Protein AF-A0A7J9WZ22-F1 (afdb_monomer)

pLDDT: mean 75.35, std 13.9, range [44.81, 96.38]

Secondary structure (DSSP, 8-state):
--HHHHHHHHHHHHHHHHTT---GGGGT-HHHHHHHHHHHS-HHHHHHHHHHHHHHHHHHHHHHHHHHHHHHTT----S----------------

Foldseek 3Di:
DPPVVVVVVVVVVVVVVPVPPPPPCLVVDPVSVVVVVVVPDDPVVVVVVVVVVVVVVVVVVVVVVVVVVVVVVPDDDDDDDDDPDDDPPDDDDDD

Mean predicted aligned error: 16.5 Å

Radius of gyration: 23.01 Å; Cα contacts (8 Å, |Δi|>4): 7; chains: 1; bounding box: 46×38×54 Å

Structure (mmCIF, N/CA/C/O backbone):
data_AF-A0A7J9WZ22-F1
#
_entry.id   AF-A0A7J9WZ22-F1
#
loop_
_atom_site.group_PDB
_atom_site.id
_atom_site.type_symbol
_atom_site.label_atom_id
_atom_site.label_alt_id
_atom_site.label_comp_id
_atom_site.label_asym_id
_atom_site.label_entity_id
_atom_site.label_seq_id
_atom_site.pdbx_PDB_ins_code
_atom_site.Cartn_x
_atom_site.Cartn_y
_atom_site.Cartn_z
_atom_site.occupancy
_atom_site.B_iso_or_equiv
_atom_site.auth_seq_id
_atom_site.auth_comp_id
_atom_site.auth_asym_id
_atom_site.auth_atom_id
_atom_site.pdbx_PDB_model_num
ATOM 1 N N . MET A 1 1 ? -3.185 30.464 18.126 1.00 56.59 1 MET A N 1
ATOM 2 C CA . MET A 1 1 ? -3.681 29.080 17.964 1.00 56.59 1 MET A CA 1
ATOM 3 C C . MET A 1 1 ? -4.888 29.155 17.060 1.00 56.59 1 MET A C 1
ATOM 5 O O . MET A 1 1 ? -5.771 29.909 17.436 1.00 56.59 1 MET A O 1
ATOM 9 N N . THR A 1 2 ? -4.861 28.553 15.863 1.00 58.22 2 THR A N 1
ATOM 10 C CA . THR A 1 2 ? -6.047 27.958 15.184 1.00 58.22 2 THR A CA 1
ATOM 11 C C . THR A 1 2 ? -5.833 27.651 13.698 1.00 58.22 2 THR A C 1
ATOM 13 O O . THR A 1 2 ? -6.537 26.800 13.187 1.00 58.22 2 THR A O 1
ATOM 16 N N . THR A 1 3 ? -4.837 28.198 12.986 1.00 73.19 3 THR A N 1
ATOM 17 C CA . THR A 1 3 ? -4.650 27.862 11.548 1.00 73.19 3 THR A CA 1
ATOM 18 C C . THR A 1 3 ? -4.278 26.394 11.305 1.00 73.19 3 THR A C 1
ATOM 20 O O . THR A 1 3 ? -4.705 25.796 10.321 1.00 73.19 3 THR A O 1
ATOM 23 N N . SER A 1 4 ? -3.505 25.787 12.213 1.00 77.94 4 SER A N 1
ATOM 24 C CA . SER A 1 4 ? -3.178 24.354 12.174 1.00 77.94 4 SER A CA 1
ATOM 25 C C . SER A 1 4 ? -4.388 23.478 12.507 1.00 77.94 4 SER A C 1
ATOM 27 O O . SER A 1 4 ? -4.587 22.446 11.876 1.00 77.94 4 SER A O 1
ATOM 29 N N . GLU A 1 5 ? -5.204 23.899 13.474 1.00 81.00 5 GLU A N 1
ATOM 30 C CA . GLU A 1 5 ? -6.422 23.190 13.885 1.00 81.00 5 GLU A CA 1
ATOM 31 C C . GLU A 1 5 ? -7.511 23.289 12.811 1.00 81.00 5 GLU A C 1
ATOM 33 O O . GLU A 1 5 ? -8.120 22.285 12.461 1.00 81.00 5 GL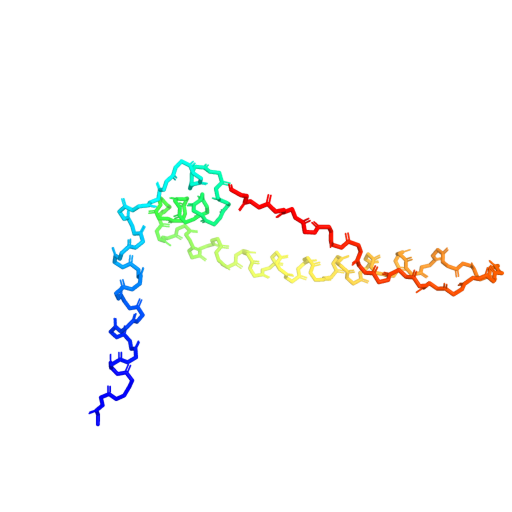U A O 1
ATOM 38 N N . GLU A 1 6 ? -7.687 24.458 12.197 1.00 80.19 6 GLU A N 1
ATOM 39 C CA . GLU A 1 6 ? -8.633 24.681 11.101 1.00 80.19 6 GLU A CA 1
ATOM 40 C C . GLU A 1 6 ? -8.225 23.907 9.836 1.00 80.19 6 GLU A C 1
ATOM 42 O O . GLU A 1 6 ? -9.067 23.345 9.132 1.00 80.19 6 GLU A O 1
ATOM 47 N N . ARG A 1 7 ? -6.915 23.802 9.567 1.00 76.81 7 ARG A N 1
ATOM 48 C CA . ARG A 1 7 ? -6.393 22.954 8.487 1.00 76.81 7 ARG A CA 1
ATOM 49 C C . ARG A 1 7 ? -6.610 21.468 8.781 1.00 76.81 7 ARG A C 1
ATOM 51 O O . ARG A 1 7 ? -6.995 20.735 7.873 1.00 76.81 7 ARG A O 1
ATOM 58 N N . ALA A 1 8 ? -6.385 21.027 10.018 1.00 78.56 8 ALA A N 1
ATOM 59 C CA . ALA A 1 8 ? -6.614 19.643 10.436 1.00 78.56 8 ALA A CA 1
ATOM 60 C C . ALA A 1 8 ? -8.105 19.257 10.390 1.00 78.56 8 ALA A C 1
ATOM 62 O O . ALA A 1 8 ? -8.431 18.163 9.926 1.00 78.56 8 ALA A O 1
ATOM 63 N N . ALA A 1 9 ? -9.004 20.166 10.779 1.00 79.94 9 ALA A N 1
ATOM 64 C CA . ALA A 1 9 ? -10.454 19.994 10.672 1.00 79.94 9 ALA A CA 1
ATOM 65 C C . ALA A 1 9 ? -10.893 19.801 9.209 1.00 79.94 9 ALA A C 1
ATOM 67 O O . ALA A 1 9 ? -11.581 18.842 8.871 1.00 79.94 9 ALA A O 1
ATOM 68 N N . ARG A 1 10 ? -10.382 20.639 8.296 1.00 77.19 10 ARG A N 1
ATOM 69 C CA . ARG A 1 10 ? -10.702 20.538 6.862 1.00 77.19 10 ARG A CA 1
ATOM 70 C C . ARG A 1 10 ? -10.218 19.227 6.226 1.00 77.19 10 ARG A C 1
ATOM 72 O O . ARG A 1 10 ? -10.864 18.726 5.312 1.00 77.19 10 ARG A O 1
ATOM 79 N N . TYR A 1 11 ? -9.093 18.672 6.692 1.00 73.38 11 TYR A N 1
ATOM 80 C CA . TYR A 1 11 ? -8.619 17.354 6.251 1.00 73.38 11 TYR A CA 1
ATOM 81 C C . TYR A 1 11 ? -9.459 16.208 6.821 1.00 73.38 11 TYR A C 1
ATOM 83 O O . TYR A 1 11 ? -9.755 15.270 6.088 1.00 73.38 11 TYR A O 1
ATOM 91 N N . SER A 1 12 ? -9.855 16.272 8.095 1.00 70.44 12 SER A N 1
ATOM 92 C CA . SER A 1 12 ? -10.670 15.221 8.727 1.00 70.44 12 SER A CA 1
ATOM 93 C C . SER A 1 12 ? -12.056 15.108 8.087 1.00 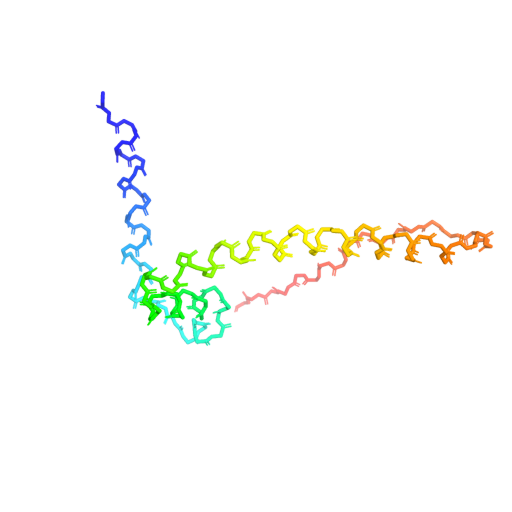70.44 12 SER A C 1
ATOM 95 O O . SER A 1 12 ? -12.495 13.994 7.808 1.00 70.44 12 SER A O 1
ATOM 97 N N . ASP A 1 13 ? -12.666 16.230 7.692 1.00 70.69 13 ASP A N 1
ATOM 98 C CA . ASP A 1 13 ? -13.931 16.241 6.940 1.00 70.69 13 ASP A CA 1
ATOM 99 C C . ASP A 1 13 ? -13.860 15.525 5.576 1.00 70.69 13 ASP A C 1
ATOM 101 O O . ASP A 1 13 ? -14.876 15.017 5.095 1.00 70.69 13 ASP A O 1
ATOM 105 N N . LEU A 1 14 ? -12.684 15.466 4.931 1.00 68.38 14 LEU A N 1
ATOM 106 C CA . LEU A 1 14 ? -12.495 14.728 3.671 1.00 68.38 14 LEU A CA 1
ATOM 107 C C . LEU A 1 14 ? -12.474 13.210 3.896 1.00 68.38 14 LEU A C 1
ATOM 109 O O . LEU A 1 14 ? -12.967 12.457 3.053 1.00 68.38 14 LEU A O 1
ATOM 113 N N . PHE A 1 15 ? -11.930 12.755 5.027 1.00 62.72 15 PHE A N 1
ATOM 114 C CA . PHE A 1 15 ? -11.909 11.336 5.397 1.00 62.72 15 PHE A CA 1
ATOM 115 C C . PHE A 1 15 ? -13.276 10.854 5.906 1.00 62.72 15 PHE A C 1
ATOM 117 O O . PHE A 1 15 ? -13.688 9.738 5.591 1.00 62.72 15 PHE A O 1
ATOM 124 N N . GLU A 1 16 ? -14.020 11.712 6.609 1.00 61.50 16 GLU A N 1
ATOM 125 C CA . GLU A 1 16 ? -15.374 11.400 7.088 1.00 61.50 16 GLU A CA 1
ATOM 126 C C . GLU A 1 16 ? -16.362 11.219 5.918 1.00 61.50 16 GLU A C 1
ATOM 128 O O . GLU A 1 16 ? -17.185 10.303 5.913 1.00 61.50 16 GLU A O 1
ATOM 133 N N . ARG A 1 17 ? -16.239 12.050 4.869 1.00 56.91 17 ARG A N 1
ATOM 134 C CA . ARG A 1 17 ? -17.091 11.975 3.667 1.00 56.91 17 ARG A CA 1
ATOM 135 C C . ARG A 1 17 ? -16.728 10.845 2.707 1.00 56.91 17 ARG A C 1
ATOM 137 O O . ARG A 1 17 ? -17.571 10.428 1.927 1.00 56.91 17 ARG A O 1
ATOM 144 N N . THR A 1 18 ? -15.497 10.339 2.745 1.00 56.53 18 THR A N 1
ATOM 145 C CA . THR A 1 18 ? -15.065 9.300 1.801 1.00 56.53 18 THR A CA 1
ATOM 146 C C . THR A 1 18 ? -15.511 7.908 2.225 1.00 56.53 18 THR A C 1
ATOM 148 O O . THR A 1 18 ? -15.812 7.113 1.349 1.00 56.53 18 THR A O 1
ATOM 151 N N . HIS A 1 19 ? -15.646 7.592 3.517 1.00 56.09 19 HIS A N 1
ATOM 152 C CA . HIS A 1 19 ? -15.982 6.231 3.967 1.00 56.09 19 HIS A CA 1
ATOM 153 C C . HIS A 1 19 ? -17.394 5.729 3.600 1.00 56.09 19 HIS A C 1
ATOM 155 O O . HIS A 1 19 ? -17.608 4.517 3.595 1.00 56.09 19 HIS A O 1
ATOM 161 N N . SER A 1 20 ? -18.340 6.614 3.271 1.00 54.03 20 SER A N 1
ATOM 162 C CA . SER A 1 20 ? -19.736 6.254 2.967 1.00 54.03 20 SER A CA 1
ATOM 163 C C . SER A 1 20 ? -20.041 6.072 1.470 1.00 54.03 20 SER A C 1
ATOM 165 O O . SER A 1 20 ? -21.024 5.414 1.140 1.00 54.03 20 SER A O 1
ATOM 167 N N . GLU A 1 21 ? -19.178 6.557 0.569 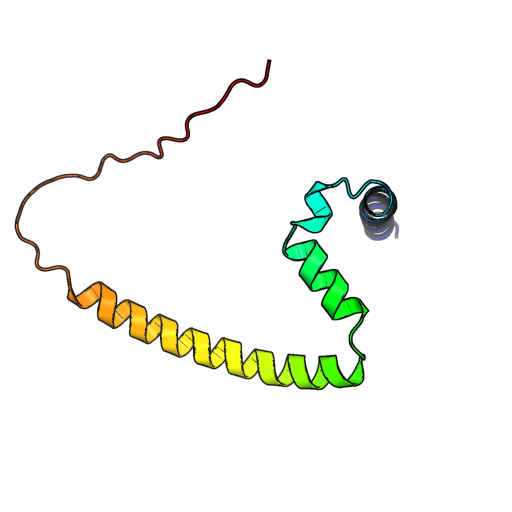1.00 57.03 21 GLU A N 1
ATOM 168 C CA . GLU A 1 21 ? -19.357 6.492 -0.896 1.00 57.03 21 GLU A CA 1
ATOM 169 C C . GLU A 1 21 ? -18.170 5.812 -1.603 1.00 57.03 21 GLU A C 1
ATOM 171 O O . GLU A 1 21 ? -17.731 6.217 -2.678 1.00 57.03 21 GLU A O 1
ATOM 176 N N . HIS A 1 22 ? -17.615 4.753 -1.012 1.00 63.59 22 HIS A N 1
ATOM 177 C CA . HIS A 1 22 ? -16.747 3.842 -1.761 1.00 63.59 22 HIS A CA 1
ATOM 178 C C . HIS A 1 22 ? -17.630 3.066 -2.757 1.00 63.59 22 HIS A C 1
ATOM 180 O O . HIS A 1 22 ? -18.144 1.997 -2.431 1.00 63.59 22 HIS A O 1
ATOM 186 N N . GLY A 1 23 ? -17.869 3.635 -3.946 1.00 61.75 23 GLY A N 1
ATOM 187 C CA . GLY A 1 23 ? -18.573 2.968 -5.048 1.00 61.75 23 GLY A CA 1
ATOM 188 C C . GLY A 1 23 ? -17.908 1.639 -5.439 1.00 61.75 23 GLY A C 1
ATOM 189 O O . GLY A 1 23 ? -16.841 1.291 -4.930 1.00 61.75 23 GLY A O 1
ATOM 190 N N . SER A 1 24 ? -18.508 0.883 -6.367 1.00 62.19 24 SER A N 1
ATOM 191 C CA . SER A 1 24 ? -18.003 -0.433 -6.817 1.00 62.19 24 SER A CA 1
ATOM 192 C C . SER A 1 24 ? -16.517 -0.453 -7.215 1.00 62.19 24 SER A C 1
ATOM 194 O O . SER A 1 24 ? -15.886 -1.507 -7.173 1.00 62.19 24 SER A O 1
ATOM 196 N N . ASP A 1 25 ? -15.943 0.704 -7.545 1.00 66.00 25 ASP A N 1
ATOM 197 C CA . ASP A 1 25 ? -14.525 0.889 -7.865 1.00 66.00 25 ASP A CA 1
ATOM 198 C C . ASP A 1 25 ? -13.578 0.602 -6.688 1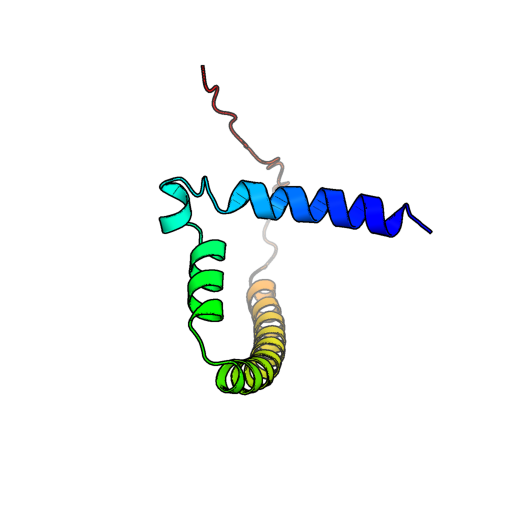.00 66.00 25 ASP A C 1
ATOM 200 O O . ASP A 1 25 ? -12.444 0.161 -6.884 1.00 66.00 25 ASP A O 1
ATOM 204 N N . CYS A 1 26 ? -14.029 0.764 -5.442 1.00 77.56 26 CYS A N 1
ATOM 205 C CA . CYS A 1 26 ? -13.200 0.482 -4.269 1.00 77.56 26 CYS A CA 1
ATOM 206 C C . CYS A 1 26 ? -12.932 -1.010 -4.049 1.00 77.56 26 CYS A C 1
ATOM 208 O O . CYS A 1 26 ? -11.951 -1.345 -3.385 1.00 77.56 26 CYS A O 1
ATOM 210 N N . ALA A 1 27 ? -13.732 -1.899 -4.647 1.00 76.12 27 ALA A N 1
ATOM 211 C CA . ALA A 1 27 ? -13.450 -3.334 -4.660 1.00 76.12 27 ALA A CA 1
ATOM 212 C C . ALA A 1 27 ? -12.185 -3.679 -5.471 1.00 76.12 27 ALA A C 1
ATOM 214 O O . ALA A 1 27 ? -11.577 -4.723 -5.242 1.00 76.12 27 ALA A O 1
ATOM 215 N N . TYR A 1 28 ? -11.774 -2.792 -6.384 1.00 81.69 28 TYR A N 1
ATOM 216 C CA . TYR A 1 28 ? -10.623 -2.986 -7.271 1.00 81.69 28 TYR A CA 1
ATOM 217 C C . TYR A 1 28 ? -9.477 -2.005 -7.002 1.00 81.69 28 TYR A C 1
ATOM 219 O O . TYR A 1 28 ? -8.405 -2.125 -7.593 1.00 81.69 28 TYR A O 1
ATOM 227 N N . CYS A 1 29 ? -9.669 -1.042 -6.097 1.00 86.44 29 CYS A N 1
ATOM 228 C CA . CYS A 1 29 ? -8.627 -0.093 -5.737 1.00 86.44 29 CYS A CA 1
ATOM 229 C C . CYS A 1 29 ? -7.526 -0.789 -4.907 1.00 86.44 29 CYS A C 1
ATOM 231 O O . CYS A 1 29 ? -7.804 -1.262 -3.798 1.00 86.44 29 CYS A O 1
ATOM 233 N N . PRO A 1 30 ? -6.258 -0.804 -5.366 1.00 87.06 30 PRO A N 1
ATOM 234 C CA . PRO A 1 30 ? -5.173 -1.478 -4.650 1.00 87.06 30 PRO A CA 1
ATOM 235 C C . PRO A 1 30 ? -4.876 -0.822 -3.296 1.00 87.06 30 PRO A C 1
ATOM 237 O O . PRO A 1 30 ? -4.482 -1.499 -2.346 1.00 87.06 30 PRO A O 1
ATOM 240 N N . ILE A 1 31 ? -5.119 0.486 -3.174 1.00 88.62 31 ILE A N 1
ATOM 241 C CA . ILE A 1 31 ? -4.962 1.215 -1.913 1.00 88.62 31 ILE A CA 1
ATOM 242 C C . ILE A 1 31 ? -6.009 0.735 -0.902 1.00 88.62 31 ILE A C 1
ATOM 244 O O . ILE A 1 31 ? -5.655 0.371 0.218 1.00 88.62 31 ILE A O 1
ATOM 248 N N . CYS A 1 32 ? -7.284 0.665 -1.300 1.00 87.12 32 CYS A N 1
ATOM 249 C CA . CYS A 1 32 ? -8.366 0.190 -0.435 1.00 87.12 32 CYS A CA 1
ATOM 250 C C . CYS A 1 32 ? -8.156 -1.272 -0.017 1.00 87.12 32 CYS A C 1
ATOM 252 O O . CYS A 1 32 ? -8.313 -1.591 1.161 1.00 87.12 32 CYS A O 1
ATOM 254 N N . ALA A 1 33 ? -7.730 -2.139 -0.944 1.00 85.94 33 ALA A N 1
ATOM 255 C CA . ALA A 1 33 ? -7.400 -3.531 -0.641 1.00 85.94 33 ALA A CA 1
ATOM 256 C C . ALA A 1 33 ? -6.257 -3.637 0.384 1.00 85.94 33 ALA A C 1
ATOM 258 O O . ALA A 1 33 ? -6.353 -4.393 1.351 1.00 85.94 33 ALA A O 1
ATOM 259 N N . THR A 1 34 ? -5.211 -2.821 0.230 1.00 87.19 34 THR A N 1
ATOM 260 C CA . THR A 1 34 ? -4.084 -2.787 1.172 1.00 87.19 34 THR A CA 1
ATOM 261 C C . THR A 1 34 ? -4.532 -2.316 2.555 1.00 87.19 34 THR A C 1
ATOM 263 O O . THR A 1 34 ? -4.224 -2.962 3.554 1.00 87.19 34 THR A O 1
ATOM 266 N N . ILE A 1 35 ? -5.313 -1.232 2.633 1.00 86.69 35 ILE A N 1
ATOM 267 C CA . ILE A 1 35 ? -5.847 -0.714 3.902 1.00 86.69 35 ILE A CA 1
ATOM 268 C C . ILE A 1 35 ? -6.728 -1.760 4.593 1.00 86.69 35 ILE A C 1
ATOM 270 O O . ILE A 1 35 ? -6.629 -1.921 5.809 1.00 86.69 35 ILE A O 1
ATOM 274 N N . ALA A 1 36 ? -7.569 -2.481 3.845 1.00 84.38 36 ALA A N 1
ATOM 275 C CA . ALA A 1 36 ? -8.414 -3.539 4.394 1.00 84.38 36 ALA A CA 1
ATOM 276 C C . ALA A 1 36 ? -7.578 -4.658 5.034 1.00 84.38 36 ALA A C 1
ATOM 278 O O . ALA A 1 36 ? -7.885 -5.095 6.143 1.00 84.38 36 ALA A O 1
ATOM 279 N N . VAL A 1 37 ? -6.485 -5.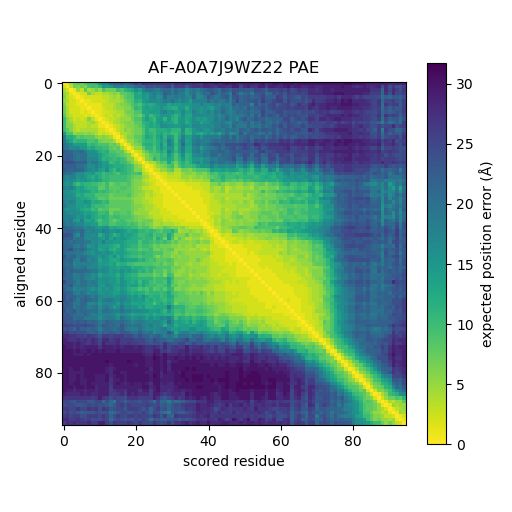064 4.380 1.00 85.50 37 VAL A N 1
ATOM 280 C CA . VAL A 1 37 ? -5.543 -6.046 4.934 1.00 85.50 37 VAL A CA 1
ATOM 281 C C . VAL A 1 37 ? -4.871 -5.501 6.195 1.00 85.50 37 VAL A C 1
ATOM 283 O O . VAL A 1 37 ? -4.924 -6.162 7.229 1.00 85.50 37 VAL A O 1
ATOM 286 N N . VAL A 1 38 ? -4.316 -4.284 6.154 1.00 87.50 38 VAL A N 1
ATOM 287 C CA . VAL A 1 38 ? -3.623 -3.674 7.306 1.00 87.50 38 VAL A CA 1
ATOM 288 C C . VAL A 1 38 ? -4.553 -3.518 8.512 1.00 87.50 38 VAL A C 1
ATOM 290 O O . VAL A 1 38 ? -4.169 -3.843 9.634 1.00 87.50 38 VAL A O 1
ATOM 293 N N . ARG A 1 39 ? -5.798 -3.074 8.302 1.00 83.00 39 ARG A N 1
ATOM 294 C CA . ARG A 1 39 ? -6.789 -2.927 9.383 1.00 83.00 39 ARG A CA 1
ATOM 295 C C . ARG A 1 39 ? -7.211 -4.267 9.991 1.00 83.00 39 ARG A C 1
ATOM 297 O O . ARG A 1 39 ? -7.610 -4.295 11.149 1.00 83.00 39 ARG A O 1
ATOM 304 N N . ASN A 1 40 ? -7.140 -5.356 9.225 1.00 82.69 40 ASN A N 1
ATOM 305 C CA . ASN A 1 40 ? -7.504 -6.696 9.686 1.00 82.69 40 ASN A CA 1
ATOM 306 C C . ASN A 1 40 ? -6.321 -7.469 10.307 1.00 82.69 40 ASN A C 1
ATOM 308 O O . ASN A 1 40 ? -6.520 -8.512 10.931 1.00 82.69 40 ASN A O 1
ATOM 312 N N . THR A 1 41 ? -5.084 -6.988 10.149 1.00 84.31 41 THR A N 1
ATOM 313 C CA . THR A 1 41 ? -3.901 -7.583 10.790 1.00 84.31 41 THR A CA 1
ATOM 314 C C . THR A 1 41 ? -3.728 -7.124 12.236 1.00 84.31 41 THR A C 1
ATOM 316 O O . THR A 1 41 ? -4.062 -5.998 12.595 1.00 84.31 41 THR A O 1
ATOM 319 N N . ARG A 1 42 ? -3.172 -8.004 13.078 1.00 82.94 42 ARG A N 1
ATOM 320 C CA . ARG A 1 42 ? -2.866 -7.690 14.481 1.00 82.94 42 ARG A CA 1
ATOM 321 C C . ARG A 1 42 ? -1.689 -6.706 14.578 1.00 82.94 42 ARG A C 1
ATOM 323 O O . ARG A 1 42 ? -0.726 -6.877 13.824 1.00 82.94 42 ARG A O 1
ATOM 330 N N . PRO A 1 43 ? -1.722 -5.733 15.505 1.00 80.44 43 PRO A N 1
ATOM 331 C CA . PRO A 1 43 ? -0.683 -4.709 15.615 1.00 80.44 43 PRO A CA 1
ATOM 332 C C . PRO A 1 43 ? 0.703 -5.300 15.904 1.00 80.44 43 PRO A C 1
ATOM 334 O O . PRO A 1 43 ? 1.692 -4.828 15.352 1.00 80.44 43 PRO A O 1
ATOM 337 N N . GLU A 1 44 ? 0.784 -6.399 16.655 1.00 79.94 44 GLU A N 1
ATOM 338 C CA . GLU A 1 44 ? 2.056 -7.071 16.951 1.00 79.94 44 GLU A CA 1
ATOM 339 C C . GLU A 1 44 ? 2.713 -7.648 15.686 1.00 79.94 44 GLU A C 1
ATOM 341 O O . GLU A 1 44 ? 3.934 -7.666 15.549 1.00 79.94 44 GLU A O 1
ATOM 346 N N . VAL A 1 45 ? 1.903 -8.110 14.729 1.00 85.06 45 VAL A N 1
ATOM 347 C CA . VAL A 1 45 ? 2.397 -8.658 13.457 1.00 85.06 45 VAL A CA 1
ATOM 348 C C . VAL A 1 45 ? 2.853 -7.535 12.528 1.00 85.06 45 VAL A C 1
ATOM 350 O O . VAL A 1 45 ? 3.827 -7.709 11.796 1.00 85.06 45 VAL A O 1
ATOM 353 N N . LEU A 1 46 ? 2.189 -6.377 12.576 1.00 86.94 46 LEU A N 1
ATOM 354 C CA . LEU A 1 46 ? 2.572 -5.206 11.789 1.00 86.94 46 LEU A CA 1
ATOM 355 C C . LEU A 1 46 ? 3.949 -4.672 12.180 1.00 86.94 46 LEU A C 1
ATOM 357 O O . LEU A 1 46 ? 4.706 -4.304 11.286 1.00 86.94 46 LEU A O 1
ATOM 361 N N . ASP A 1 47 ? 4.308 -4.682 13.463 1.00 86.69 47 ASP A N 1
ATOM 362 C CA . ASP A 1 47 ? 5.632 -4.227 13.908 1.00 86.69 47 ASP A CA 1
ATOM 363 C C . ASP A 1 47 ? 6.756 -5.112 13.356 1.00 86.69 47 ASP A C 1
ATOM 365 O O . ASP A 1 47 ? 7.737 -4.612 12.792 1.00 86.69 47 ASP A O 1
ATOM 369 N N . HIS A 1 48 ? 6.591 -6.435 13.441 1.00 89.06 48 HIS A N 1
ATOM 370 C CA . HIS A 1 48 ? 7.544 -7.382 12.859 1.00 89.06 48 HIS A CA 1
ATOM 371 C C . HIS A 1 48 ? 7.607 -7.267 11.333 1.00 89.06 48 HIS A C 1
ATOM 373 O O . HIS A 1 48 ? 8.695 -7.274 10.753 1.00 89.06 48 HIS A O 1
ATOM 379 N N . LEU A 1 49 ? 6.456 -7.103 10.682 1.00 88.31 49 LEU A N 1
ATOM 380 C CA . LEU A 1 49 ? 6.384 -6.904 9.240 1.00 88.31 49 LEU A CA 1
ATOM 381 C C . LEU A 1 49 ? 7.057 -5.593 8.817 1.00 88.31 49 LEU A C 1
ATOM 383 O O . LEU A 1 49 ? 7.793 -5.581 7.838 1.00 88.31 49 LEU A O 1
ATOM 387 N N . ALA A 1 50 ? 6.855 -4.502 9.556 1.00 89.62 50 ALA A N 1
ATOM 388 C CA . ALA A 1 50 ? 7.466 -3.207 9.280 1.00 89.62 50 ALA A CA 1
ATOM 389 C C . ALA A 1 50 ? 8.986 -3.235 9.485 1.00 89.62 50 ALA A C 1
ATOM 391 O O . ALA A 1 50 ? 9.714 -2.547 8.769 1.00 89.62 50 ALA A O 1
ATOM 392 N N . ALA A 1 51 ? 9.486 -4.012 10.449 1.00 90.81 51 ALA A N 1
ATOM 393 C CA . ALA A 1 51 ? 10.919 -4.262 10.591 1.00 90.81 51 ALA A CA 1
ATOM 394 C C . ALA A 1 51 ? 11.474 -4.998 9.359 1.00 90.81 51 ALA A C 1
ATOM 396 O O . ALA A 1 51 ? 12.388 -4.487 8.715 1.00 90.81 51 ALA A O 1
ATOM 397 N N . ALA A 1 52 ? 10.856 -6.115 8.962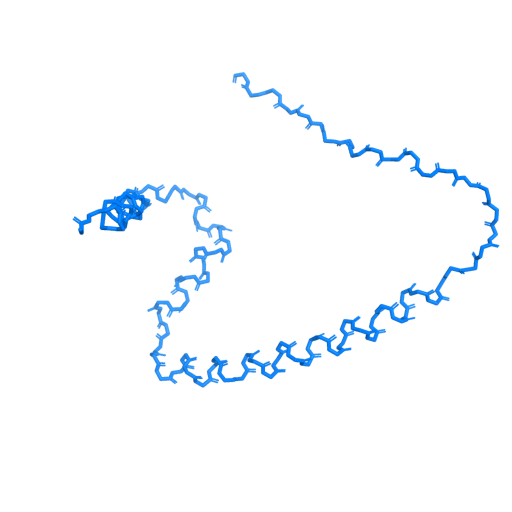 1.00 90.31 52 ALA A N 1
ATOM 398 C CA . ALA A 1 52 ? 11.271 -6.887 7.788 1.00 90.31 52 ALA A CA 1
ATOM 399 C C . ALA A 1 52 ? 11.143 -6.098 6.468 1.00 90.31 52 ALA A C 1
ATOM 401 O O . ALA A 1 52 ? 11.997 -6.193 5.590 1.00 90.31 52 ALA A O 1
ATOM 402 N N . ALA A 1 53 ? 10.103 -5.274 6.323 1.00 92.94 53 ALA A N 1
ATOM 403 C CA . ALA A 1 53 ? 9.874 -4.463 5.131 1.00 92.94 53 ALA A CA 1
ATOM 404 C C . ALA A 1 53 ? 11.008 -3.456 4.880 1.00 92.94 53 ALA A C 1
ATOM 406 O O . ALA A 1 53 ? 11.332 -3.181 3.728 1.00 92.94 53 ALA A O 1
ATOM 407 N N . ARG A 1 54 ? 11.650 -2.931 5.932 1.00 93.81 54 ARG A N 1
ATOM 408 C CA . ARG A 1 54 ? 12.816 -2.042 5.780 1.00 93.81 54 ARG A CA 1
ATOM 409 C C . ARG A 1 54 ? 13.981 -2.769 5.122 1.00 93.81 54 ARG A C 1
ATOM 411 O O . ARG A 1 54 ? 14.587 -2.231 4.202 1.00 93.81 54 ARG A O 1
ATOM 418 N N . GLU A 1 55 ? 14.256 -3.992 5.561 1.00 94.62 55 GLU A N 1
ATOM 419 C CA . GLU A 1 55 ? 15.302 -4.828 4.971 1.00 94.62 55 GLU A CA 1
ATOM 420 C C . GLU A 1 55 ? 14.967 -5.178 3.518 1.00 94.62 55 GLU A C 1
ATOM 422 O O . GLU A 1 55 ? 15.837 -5.089 2.652 1.00 94.62 55 GLU A O 1
ATOM 427 N N . MET A 1 56 ? 13.694 -5.468 3.219 1.00 92.69 56 MET A N 1
ATOM 428 C CA . MET A 1 56 ? 13.240 -5.685 1.841 1.00 92.69 56 MET A CA 1
ATOM 429 C C . MET A 1 56 ? 13.448 -4.454 0.954 1.00 92.69 56 MET A C 1
ATOM 431 O O . MET A 1 56 ? 13.892 -4.607 -0.178 1.00 92.69 56 MET A O 1
ATOM 435 N N . VAL A 1 57 ? 13.155 -3.242 1.440 1.00 96.38 57 VAL A N 1
ATOM 436 C CA . VAL A 1 57 ? 13.361 -1.998 0.674 1.00 96.38 57 VAL A CA 1
ATOM 437 C C . VAL A 1 57 ? 14.843 -1.764 0.387 1.00 96.38 57 VAL A C 1
ATOM 439 O O . VAL A 1 57 ? 15.194 -1.403 -0.734 1.00 96.38 57 VAL A O 1
ATOM 442 N N . VAL A 1 58 ? 15.719 -2.009 1.365 1.00 94.88 58 VAL A N 1
ATOM 443 C CA . VAL A 1 58 ? 17.174 -1.912 1.169 1.00 94.88 58 VAL A CA 1
ATOM 444 C C . VAL A 1 58 ? 17.649 -2.931 0.132 1.00 94.88 58 VAL A C 1
ATOM 446 O O . VAL A 1 58 ? 18.357 -2.566 -0.804 1.00 94.88 58 VAL A O 1
ATOM 449 N N . ALA A 1 59 ? 17.220 -4.189 0.252 1.00 94.50 59 ALA A N 1
ATOM 450 C CA . ALA A 1 59 ? 17.564 -5.235 -0.707 1.00 94.50 59 ALA A CA 1
ATOM 451 C C . ALA A 1 59 ? 17.043 -4.916 -2.117 1.00 94.50 59 ALA A C 1
ATOM 453 O O . ALA A 1 59 ? 17.763 -5.099 -3.096 1.00 94.50 59 ALA A O 1
ATOM 454 N N . ALA A 1 60 ? 15.817 -4.397 -2.227 1.00 95.38 60 ALA A N 1
ATOM 455 C CA . ALA A 1 60 ? 15.247 -3.961 -3.494 1.00 95.38 60 ALA A CA 1
ATOM 456 C C . ALA A 1 60 ? 16.068 -2.828 -4.121 1.00 95.38 60 AL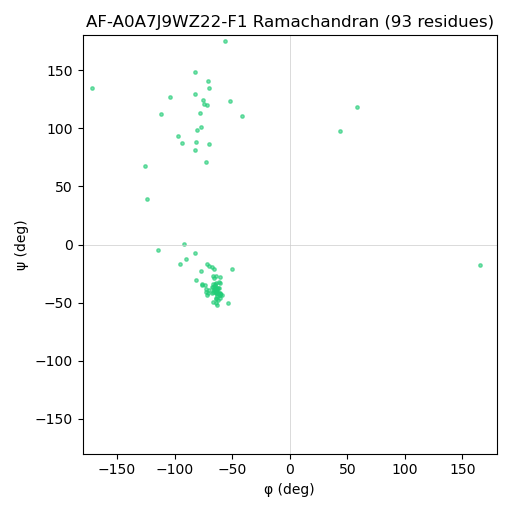A A C 1
ATOM 458 O O . ALA A 1 60 ? 16.349 -2.896 -5.310 1.00 95.38 60 ALA A O 1
ATOM 459 N N . GLY A 1 61 ? 16.507 -1.837 -3.337 1.00 93.62 61 GLY A N 1
ATOM 460 C CA . GLY A 1 61 ? 17.387 -0.765 -3.819 1.00 93.62 61 GLY A CA 1
ATOM 461 C C . GLY A 1 61 ? 18.648 -1.309 -4.491 1.00 93.62 61 GLY A C 1
ATOM 462 O O . GLY A 1 61 ? 18.897 -0.996 -5.652 1.00 93.62 61 GLY A O 1
ATOM 463 N N . ILE A 1 62 ? 19.344 -2.229 -3.815 1.00 93.38 62 ILE A N 1
ATOM 464 C CA . ILE A 1 62 ? 20.546 -2.888 -4.351 1.00 93.38 62 ILE A CA 1
ATOM 465 C C . ILE A 1 62 ? 20.226 -3.628 -5.659 1.00 93.38 62 ILE A C 1
ATOM 467 O O . ILE A 1 62 ? 20.969 -3.533 -6.632 1.00 93.38 62 ILE A O 1
ATOM 471 N N .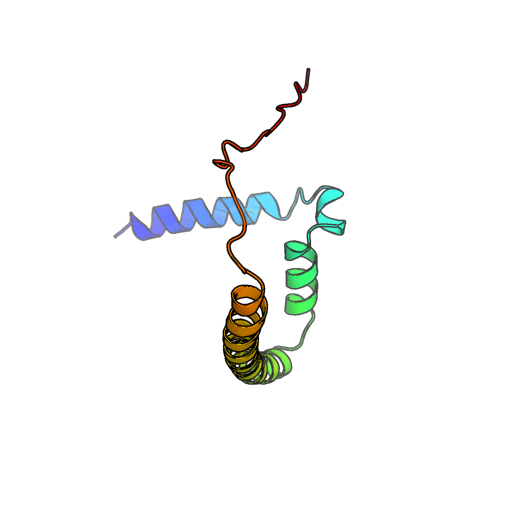 LEU A 1 63 ? 19.102 -4.350 -5.715 1.00 93.56 63 LEU A N 1
ATOM 472 C CA . LEU A 1 63 ? 18.685 -5.056 -6.930 1.00 93.56 63 LEU A CA 1
ATOM 473 C C . LEU A 1 63 ? 18.384 -4.103 -8.094 1.00 93.56 63 LEU A C 1
ATOM 475 O O . LEU A 1 63 ? 18.724 -4.425 -9.231 1.00 93.56 63 LEU A O 1
ATOM 479 N N . LEU A 1 64 ? 17.757 -2.951 -7.836 1.00 93.81 64 LEU A N 1
ATOM 480 C CA . LEU A 1 64 ? 17.499 -1.944 -8.868 1.00 93.81 64 LEU A CA 1
ATOM 481 C C . LEU A 1 64 ? 18.802 -1.313 -9.378 1.00 93.81 64 LEU A C 1
ATOM 483 O O . LEU A 1 64 ? 18.948 -1.144 -10.586 1.00 93.81 64 LEU A O 1
ATOM 487 N N . GLU A 1 65 ? 19.759 -1.029 -8.492 1.00 90.38 65 GLU A N 1
ATOM 488 C CA . GLU A 1 65 ? 21.082 -0.512 -8.873 1.00 90.38 65 GLU A CA 1
ATOM 489 C C . GLU A 1 65 ? 21.848 -1.497 -9.773 1.00 90.38 65 GLU A C 1
ATOM 491 O O . GLU A 1 65 ? 22.530 -1.086 -10.713 1.00 90.38 65 GLU A O 1
ATOM 496 N N . GLU A 1 66 ? 21.733 -2.805 -9.523 1.00 88.06 66 GLU A N 1
ATOM 497 C CA . GLU A 1 66 ? 22.298 -3.831 -10.409 1.00 88.06 66 GLU A CA 1
ATOM 498 C C . GLU A 1 66 ? 21.509 -3.974 -11.720 1.00 88.06 66 GLU A C 1
ATOM 500 O O . GLU A 1 66 ? 22.102 -4.131 -12.789 1.00 88.06 66 GLU A O 1
ATOM 505 N N . ALA A 1 67 ? 20.178 -3.874 -11.674 1.00 87.38 67 ALA A N 1
ATOM 506 C CA . ALA A 1 67 ? 19.339 -3.932 -12.869 1.00 87.38 67 ALA A CA 1
ATOM 507 C C . ALA A 1 67 ? 19.634 -2.776 -13.840 1.00 87.38 67 ALA A C 1
ATOM 509 O O . ALA A 1 67 ? 19.665 -2.990 -15.054 1.00 87.38 67 ALA A O 1
ATOM 510 N N . GLU A 1 68 ? 19.912 -1.576 -13.326 1.00 84.31 68 GLU A N 1
ATOM 511 C CA . GLU A 1 68 ? 20.303 -0.417 -14.135 1.00 84.31 68 GLU A CA 1
ATOM 512 C C . GLU A 1 68 ? 21.633 -0.652 -14.870 1.00 84.31 68 GLU A C 1
ATOM 514 O O . GLU A 1 68 ? 21.750 -0.332 -16.054 1.00 84.31 68 GLU A O 1
ATOM 519 N N . LYS A 1 69 ? 22.606 -1.310 -14.224 1.00 80.94 69 LYS A N 1
ATOM 520 C CA . LYS A 1 69 ? 23.891 -1.683 -14.850 1.00 80.94 69 LYS A CA 1
ATOM 521 C C . LYS A 1 69 ? 23.708 -2.692 -15.986 1.00 80.94 69 LYS A C 1
ATOM 523 O O . LYS A 1 69 ? 24.399 -2.607 -16.999 1.00 80.94 69 LYS A O 1
ATOM 528 N N . VAL A 1 70 ? 22.767 -3.627 -15.840 1.00 80.19 70 VAL A N 1
ATOM 529 C CA . VAL A 1 70 ? 22.442 -4.620 -16.878 1.00 80.19 70 VAL A CA 1
ATOM 530 C C . VAL A 1 70 ? 21.699 -3.975 -18.053 1.00 80.19 70 VAL A C 1
ATOM 532 O O . VAL A 1 70 ? 22.041 -4.239 -19.204 1.00 80.19 70 VAL A O 1
ATOM 535 N N . VAL A 1 71 ? 20.731 -3.093 -17.784 1.00 75.38 71 VAL A N 1
ATOM 536 C CA . VAL A 1 71 ? 19.969 -2.362 -18.816 1.00 75.38 71 VAL A CA 1
ATOM 537 C C . VAL A 1 71 ? 20.843 -1.358 -19.581 1.00 75.38 71 VAL A C 1
ATOM 539 O O . VAL A 1 71 ? 20.693 -1.210 -20.795 1.00 75.38 71 VAL A O 1
ATOM 542 N N . GLY A 1 72 ? 21.792 -0.704 -18.908 1.00 61.97 72 GLY A N 1
ATOM 543 C CA . GLY A 1 72 ? 22.714 0.256 -19.523 1.00 61.97 72 GLY A CA 1
ATOM 544 C C . GLY A 1 72 ? 23.789 -0.368 -20.423 1.00 61.97 72 GLY A C 1
ATOM 545 O O . GLY A 1 72 ? 24.375 0.332 -21.245 1.00 61.97 72 GLY A O 1
ATOM 546 N N . SER A 1 73 ? 24.039 -1.678 -20.318 1.00 58.00 73 SER A N 1
ATOM 547 C CA . SER A 1 73 ? 25.075 -2.365 -21.105 1.00 58.00 73 SER A CA 1
ATOM 548 C C . SER A 1 73 ? 24.636 -2.752 -22.527 1.00 58.00 73 SER A C 1
ATOM 550 O O . SER A 1 73 ? 25.471 -3.216 -23.305 1.00 58.00 73 SER A O 1
ATOM 552 N N . SER A 1 74 ? 23.357 -2.585 -22.884 1.00 57.53 74 SER A N 1
ATOM 553 C CA . SER A 1 74 ? 22.811 -2.960 -24.203 1.00 57.53 74 SER A CA 1
ATOM 554 C C . SER A 1 74 ? 22.820 -1.855 -25.270 1.00 57.53 74 SER A C 1
ATOM 556 O O . SER A 1 74 ? 22.416 -2.122 -26.398 1.00 57.53 74 SER A O 1
ATOM 558 N N . THR A 1 75 ? 23.309 -0.647 -24.982 1.00 48.22 75 THR A N 1
ATOM 559 C CA . THR A 1 75 ? 23.382 0.423 -25.994 1.00 48.22 75 THR A CA 1
ATOM 560 C C . THR A 1 75 ? 24.746 0.424 -26.680 1.00 48.22 75 THR A C 1
ATOM 562 O O . THR A 1 75 ? 25.671 1.124 -26.273 1.00 48.22 75 THR A O 1
ATOM 565 N N . THR A 1 76 ? 24.879 -0.370 -27.742 1.00 44.81 76 THR A N 1
ATOM 566 C CA . THR A 1 76 ? 25.842 -0.074 -28.815 1.00 44.81 76 THR A CA 1
ATOM 567 C C . THR A 1 76 ? 25.247 1.075 -29.642 1.00 44.81 76 THR A C 1
ATOM 569 O O . THR A 1 76 ? 24.102 0.942 -30.071 1.00 44.81 76 THR A O 1
ATOM 572 N N . PRO A 1 77 ? 25.935 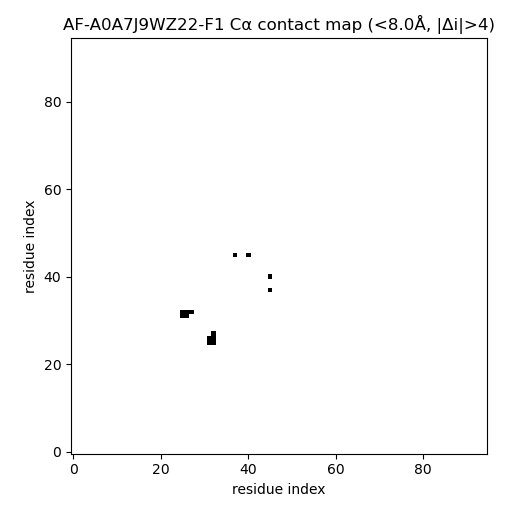2.216 -29.836 1.00 51.44 77 PRO A N 1
ATOM 573 C CA . PRO A 1 77 ? 25.463 3.257 -30.739 1.00 51.44 77 PRO A CA 1
ATOM 574 C C . PRO A 1 77 ? 25.817 2.866 -32.180 1.00 51.44 77 PRO A C 1
ATOM 576 O O . PRO A 1 77 ? 26.946 3.085 -32.607 1.00 51.44 77 PRO A O 1
ATOM 579 N N . ASP A 1 78 ? 24.856 2.298 -32.906 1.00 54.25 78 ASP A N 1
ATOM 580 C CA . ASP A 1 78 ? 24.815 2.330 -34.373 1.00 54.25 78 ASP A CA 1
ATOM 581 C C . ASP A 1 78 ? 23.612 3.216 -34.763 1.00 54.25 78 ASP A C 1
ATOM 583 O O . ASP A 1 78 ? 22.466 2.884 -34.463 1.00 54.25 78 ASP A O 1
ATOM 587 N N . ASP A 1 79 ? 23.947 4.371 -35.346 1.00 56.72 79 ASP A N 1
ATOM 588 C CA . ASP A 1 79 ? 23.203 5.240 -36.276 1.00 56.72 79 ASP A CA 1
ATOM 589 C C . ASP A 1 79 ? 21.816 5.859 -35.925 1.00 56.72 79 ASP A C 1
ATOM 591 O O . ASP A 1 79 ? 20.805 5.187 -35.763 1.00 56.72 79 ASP A O 1
ATOM 595 N N . ASP A 1 80 ? 21.810 7.206 -35.916 1.00 60.38 80 ASP A N 1
ATOM 596 C CA . ASP A 1 80 ? 20.800 8.154 -36.451 1.00 60.38 80 ASP A CA 1
ATOM 597 C C . ASP A 1 80 ? 19.281 7.904 -36.216 1.00 60.38 80 ASP A C 1
ATOM 599 O O . ASP A 1 80 ? 18.638 7.230 -37.013 1.00 60.38 80 ASP A O 1
ATOM 603 N N . ASP A 1 81 ? 18.677 8.549 -35.196 1.00 54.12 81 ASP A N 1
ATOM 604 C CA . ASP A 1 81 ? 17.318 9.161 -35.246 1.00 54.12 81 ASP A CA 1
ATOM 605 C C . ASP A 1 81 ? 17.034 9.994 -33.959 1.00 54.12 81 ASP A C 1
ATOM 607 O O . ASP A 1 81 ? 17.326 9.528 -32.851 1.00 54.12 81 ASP A O 1
ATOM 611 N N . PRO A 1 82 ? 16.478 11.224 -34.027 1.00 60.88 82 PRO A N 1
ATOM 612 C CA . PRO A 1 82 ? 16.104 11.995 -32.837 1.00 60.88 82 PRO A CA 1
ATOM 613 C C . PRO A 1 82 ? 14.722 11.570 -32.286 1.00 60.88 82 PRO A C 1
ATOM 615 O O . PRO A 1 82 ? 13.738 11.598 -33.026 1.00 60.88 82 PRO A O 1
ATOM 618 N N . PRO A 1 83 ? 14.560 11.271 -30.978 1.00 51.84 83 PRO A N 1
ATOM 619 C CA . PRO A 1 83 ? 13.262 10.870 -30.439 1.00 51.84 83 PRO A CA 1
ATOM 620 C C . PRO A 1 83 ? 12.348 12.074 -30.148 1.00 51.84 83 PRO A C 1
ATOM 622 O O . PRO A 1 83 ? 12.261 12.574 -29.026 1.00 51.84 83 PRO A O 1
ATOM 625 N N . GLU A 1 84 ? 11.580 12.492 -31.151 1.00 60.50 84 GLU A N 1
ATOM 626 C CA . GLU A 1 84 ? 10.342 13.261 -30.971 1.00 60.50 84 GLU A CA 1
ATOM 627 C C . GLU A 1 84 ? 9.183 12.295 -30.656 1.00 60.50 84 GLU A C 1
ATOM 629 O O . GLU A 1 84 ? 8.378 11.935 -31.517 1.00 60.50 84 GLU A O 1
ATOM 634 N N . THR A 1 85 ? 9.051 11.864 -29.399 1.00 58.28 85 THR A N 1
ATOM 635 C CA . THR A 1 85 ? 7.804 11.232 -28.927 1.00 58.28 85 THR A CA 1
ATOM 636 C C . THR A 1 85 ? 7.277 11.938 -27.692 1.00 58.28 85 THR A C 1
ATOM 638 O O . THR A 1 85 ? 7.222 11.384 -26.595 1.00 58.28 85 THR A O 1
ATOM 641 N N . SER A 1 86 ? 6.846 13.184 -27.898 1.00 59.38 86 SER A N 1
ATOM 642 C CA . SER A 1 86 ? 5.883 13.841 -27.019 1.00 59.38 86 SER A CA 1
ATOM 643 C C . SER A 1 86 ? 4.664 12.929 -26.837 1.00 59.38 86 SER A C 1
ATOM 645 O O . SER A 1 86 ? 4.042 12.473 -27.802 1.00 59.38 86 SER A O 1
ATOM 647 N N . SER A 1 87 ? 4.377 12.617 -25.575 1.00 60.66 87 SER A N 1
ATOM 648 C CA . SER A 1 87 ? 3.314 11.741 -25.100 1.00 60.66 87 SER A CA 1
ATOM 649 C C . SER A 1 87 ? 1.998 11.929 -25.854 1.00 60.66 87 SER A C 1
ATOM 651 O O . SER A 1 87 ? 1.282 12.915 -25.669 1.00 60.66 87 SER A O 1
ATOM 653 N N . LYS A 1 88 ? 1.616 10.924 -26.649 1.00 65.00 88 LYS A N 1
ATOM 654 C CA . LYS A 1 88 ? 0.275 10.807 -27.240 1.00 65.00 88 LYS A CA 1
ATOM 655 C C . LYS A 1 88 ? -0.743 10.418 -26.164 1.00 65.00 88 LYS A C 1
ATOM 657 O O . LYS A 1 88 ? -1.264 9.304 -26.155 1.00 65.00 88 LYS A O 1
ATOM 662 N N . VAL A 1 89 ? -1.055 11.343 -25.261 1.00 78.56 89 VAL A N 1
ATOM 663 C CA . VAL A 1 89 ? -2.248 11.239 -24.414 1.00 78.56 89 VAL A CA 1
ATOM 664 C C . VAL A 1 89 ? -3.449 11.615 -25.277 1.00 78.56 89 VAL A C 1
ATOM 666 O O . VAL A 1 89 ? -3.697 12.792 -25.540 1.00 78.56 89 VAL A O 1
ATOM 669 N N . ARG A 1 90 ? -4.195 10.617 -25.759 1.00 71.31 90 ARG A N 1
ATOM 670 C CA . ARG A 1 90 ? -5.483 10.865 -26.419 1.00 71.31 90 ARG A CA 1
ATOM 671 C C . ARG A 1 90 ? -6.532 11.142 -25.350 1.00 71.31 90 ARG A C 1
ATOM 673 O O . ARG A 1 90 ? -6.868 10.253 -24.574 1.00 71.31 90 ARG A O 1
ATOM 680 N N . ARG A 1 91 ? -7.032 12.379 -25.312 1.00 76.06 91 ARG A N 1
ATOM 681 C CA . ARG A 1 91 ? -8.209 12.728 -24.511 1.00 76.06 91 ARG A CA 1
ATOM 682 C C . ARG A 1 91 ? -9.441 12.092 -25.147 1.00 76.06 91 ARG A C 1
ATOM 684 O O . ARG A 1 91 ? -9.588 12.131 -26.366 1.00 76.06 91 ARG A O 1
ATOM 691 N N . ILE A 1 92 ? -10.279 11.490 -24.317 1.00 75.38 92 ILE A N 1
ATOM 692 C CA . ILE A 1 92 ? -11.588 10.971 -24.706 1.00 75.38 92 ILE A CA 1
ATOM 693 C C . ILE A 1 92 ? -12.609 11.972 -24.168 1.00 75.38 92 ILE A C 1
ATOM 695 O O . ILE A 1 92 ? -12.551 12.319 -22.989 1.00 75.38 92 ILE A O 1
ATOM 699 N N . ASP A 1 93 ? -13.497 12.455 -25.034 1.00 70.56 93 ASP A N 1
ATOM 700 C CA . ASP A 1 93 ? -14.631 13.290 -24.639 1.00 70.56 93 ASP A CA 1
ATOM 701 C C . ASP A 1 93 ? -15.692 12.412 -23.973 1.00 70.56 93 ASP A C 1
ATOM 703 O O . ASP A 1 93 ? -16.193 11.459 -24.575 1.00 70.56 93 ASP A O 1
ATOM 707 N N . VAL A 1 94 ? -16.016 12.727 -22.722 1.00 61.69 94 VAL A N 1
ATOM 708 C CA . VAL A 1 94 ? -17.166 12.153 -22.020 1.00 61.69 94 VAL A CA 1
ATOM 709 C C . VAL A 1 94 ? -18.295 13.167 -22.162 1.00 61.69 94 VAL A C 1
ATOM 711 O O . VAL A 1 94 ? -18.337 14.153 -21.427 1.00 61.69 94 VAL A O 1
ATOM 714 N N . GLY A 1 95 ? -19.118 12.962 -23.191 1.00 61.59 95 GLY A N 1
ATOM 715 C CA . GLY A 1 95 ? -20.365 13.698 -23.412 1.00 61.59 95 GLY A CA 1
ATOM 716 C C . GLY A 1 95 ? -21.515 13.190 -22.556 1.00 61.59 95 GLY A C 1
ATOM 717 O O . GLY A 1 95 ? -21.407 12.063 -22.020 1.00 61.59 95 GLY A O 1
#

Sequence (95 aa):
MTTSEERAARYSDLFERTHSEHGSDCAYCPICATIAVVRNTRPEVLDHLAAAAREMVVAAGILLEEAEKVVGSSTTPDDDDPPETSSKVRRIDVG

Solvent-accessible surface area (backbone atoms only — not comparable to full-atom values): 6126 Å² total; per-residue (Å²): 142,52,72,68,57,55,52,51,51,60,52,50,55,56,57,66,60,47,76,80,67,68,50,84,64,46,84,72,32,68,66,52,52,49,50,54,51,59,73,73,47,57,71,75,57,49,54,57,47,55,55,52,47,53,55,51,52,55,52,48,50,56,52,51,59,52,48,50,58,60,64,64,69,71,72,75,91,76,82,92,83,84,89,86,70,80,79,85,76,79,84,78,88,85,127